Protein AF-A0A1C7N8U0-F1 (afdb_monomer)

Structure (mmCIF, N/CA/C/O backbone):
data_AF-A0A1C7N8U0-F1
#
_entry.id   AF-A0A1C7N8U0-F1
#
loop_
_atom_site.group_PDB
_atom_site.id
_atom_site.type_symbol
_atom_site.label_atom_id
_atom_site.label_alt_id
_atom_site.label_comp_id
_atom_site.label_asym_id
_atom_site.label_entity_id
_atom_site.label_seq_id
_atom_site.pdbx_PDB_ins_code
_atom_site.Cartn_x
_atom_site.Cartn_y
_atom_site.Cartn_z
_atom_site.occupancy
_atom_site.B_iso_or_equiv
_atom_site.auth_seq_id
_atom_site.auth_comp_id
_atom_site.auth_asym_id
_atom_site.auth_atom_id
_atom_site.pdbx_PDB_model_num
ATOM 1 N N . MET A 1 1 ? -5.324 63.112 -1.697 1.00 44.62 1 MET A N 1
ATOM 2 C CA . MET A 1 1 ? -6.675 63.082 -2.312 1.00 44.62 1 MET A CA 1
ATOM 3 C C . MET A 1 1 ? -6.429 62.810 -3.794 1.00 44.62 1 MET A C 1
ATOM 5 O O . MET A 1 1 ? -5.613 63.524 -4.341 1.00 44.62 1 MET A O 1
ATOM 9 N N . SER A 1 2 ? -6.900 61.771 -4.478 1.00 39.53 2 SER A N 1
ATOM 10 C CA . SER A 1 2 ? -8.133 60.982 -4.407 1.00 39.53 2 SER A CA 1
ATOM 11 C C . SER A 1 2 ? -7.897 59.589 -5.035 1.00 39.53 2 SER A C 1
ATOM 13 O O . SER A 1 2 ? -7.118 59.442 -5.973 1.00 39.53 2 SER A O 1
ATOM 15 N N . SER A 1 3 ? -8.559 58.559 -4.507 1.00 40.50 3 SER A N 1
ATOM 16 C CA . SER A 1 3 ? -8.588 57.194 -5.045 1.00 40.50 3 SER A CA 1
ATOM 17 C C . SER A 1 3 ? -9.809 57.014 -5.955 1.00 40.50 3 SER A C 1
ATOM 19 O O . SER A 1 3 ? -10.932 57.294 -5.541 1.00 40.50 3 SER A O 1
ATOM 21 N N . SER A 1 4 ? -9.621 56.527 -7.184 1.00 41.94 4 SER A N 1
ATOM 22 C CA . SER A 1 4 ? -10.722 56.153 -8.082 1.00 41.94 4 SER A CA 1
ATOM 23 C C . SER A 1 4 ? -10.897 54.632 -8.104 1.00 41.94 4 SER A C 1
ATOM 25 O O . SER A 1 4 ? -10.081 53.886 -8.643 1.00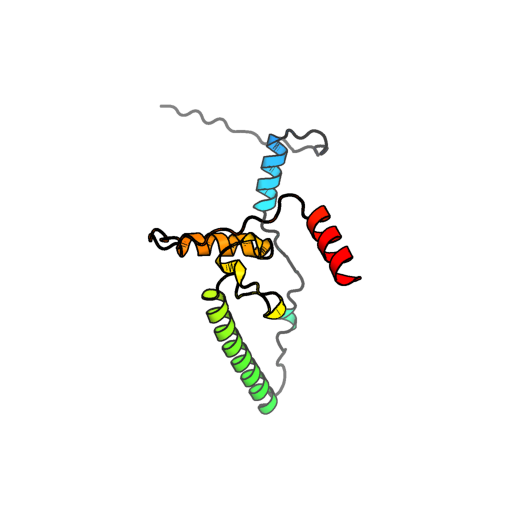 41.94 4 SER A O 1
ATOM 27 N N . THR A 1 5 ? -11.973 54.141 -7.488 1.00 45.06 5 THR A N 1
ATOM 28 C CA . THR A 1 5 ? -12.391 52.736 -7.571 1.00 45.06 5 THR A CA 1
ATOM 29 C C . THR A 1 5 ? -13.509 52.597 -8.604 1.00 45.06 5 THR A C 1
ATOM 31 O O . THR A 1 5 ? -14.592 53.161 -8.471 1.00 45.06 5 THR A O 1
ATOM 34 N N . SER A 1 6 ? -13.242 51.837 -9.667 1.00 49.12 6 SER A N 1
ATOM 35 C CA . SER A 1 6 ? -14.238 51.460 -10.674 1.00 49.12 6 SER A CA 1
ATOM 36 C C . SER A 1 6 ? -15.119 50.330 -10.126 1.00 49.12 6 SER A C 1
ATOM 38 O O . SER A 1 6 ? -14.644 49.213 -9.904 1.00 49.12 6 SER A O 1
ATOM 40 N N . LYS A 1 7 ? -16.403 50.623 -9.874 1.00 49.31 7 LYS A N 1
ATOM 41 C CA . LYS A 1 7 ? -17.434 49.615 -9.575 1.00 49.31 7 LYS A CA 1
ATOM 42 C C . LYS A 1 7 ? -17.768 48.856 -10.859 1.00 49.31 7 LYS A C 1
ATOM 44 O O . LYS A 1 7 ? -18.278 49.435 -11.814 1.00 49.31 7 LYS A O 1
ATOM 49 N N . LYS A 1 8 ? -17.505 47.550 -10.867 1.00 45.03 8 LYS A N 1
ATOM 50 C CA . LYS A 1 8 ? -17.941 46.637 -11.927 1.00 45.03 8 LYS A CA 1
ATOM 51 C C . LYS A 1 8 ? -19.403 46.271 -11.674 1.00 45.03 8 LYS A C 1
ATOM 53 O O . LYS A 1 8 ? -19.720 45.754 -10.609 1.00 45.03 8 LYS A O 1
ATOM 58 N N . THR A 1 9 ? -20.282 46.583 -12.617 1.00 51.16 9 THR A N 1
ATOM 59 C CA . THR A 1 9 ? -21.681 46.151 -12.600 1.00 51.16 9 THR A CA 1
ATOM 60 C C . THR A 1 9 ? -21.774 44.737 -13.170 1.00 51.16 9 THR A C 1
ATOM 62 O O . THR A 1 9 ? -21.243 44.458 -14.248 1.00 51.16 9 THR A O 1
ATOM 65 N N . ASP A 1 10 ? -22.416 43.829 -12.436 1.00 45.56 10 ASP A N 1
ATOM 66 C CA . ASP A 1 10 ? -22.650 42.459 -12.891 1.00 45.56 10 ASP A CA 1
ATOM 67 C C . ASP A 1 10 ? -23.827 42.443 -13.876 1.00 45.56 10 ASP A C 1
ATOM 69 O O . ASP A 1 10 ? -24.964 42.756 -13.522 1.00 45.56 10 ASP A O 1
ATOM 73 N N . LYS A 1 11 ? -23.545 42.107 -15.141 1.00 47.34 11 LYS A N 1
ATOM 74 C CA . LYS A 1 11 ? -24.575 41.781 -16.138 1.00 47.34 11 LYS A CA 1
ATOM 75 C C . LYS A 1 11 ? -25.103 40.356 -15.901 1.00 47.34 11 LYS A C 1
ATOM 77 O O . LYS A 1 11 ? -24.308 39.493 -15.518 1.00 47.34 11 LYS A O 1
ATOM 82 N N . PRO A 1 12 ? -26.389 40.079 -16.187 1.00 51.69 12 PRO A N 1
ATOM 83 C CA . PRO A 1 12 ? -26.938 38.727 -16.133 1.00 51.69 12 PRO A CA 1
ATOM 84 C C . PRO A 1 12 ? -26.201 37.794 -17.103 1.00 51.69 12 PRO A C 1
ATOM 86 O O . PRO A 1 12 ? -25.827 38.198 -18.205 1.00 51.69 12 PRO A O 1
ATOM 89 N N . ILE A 1 13 ? -25.965 36.557 -16.669 1.00 52.72 13 ILE A N 1
ATOM 90 C CA . ILE A 1 13 ? -25.231 35.536 -17.421 1.00 52.72 13 ILE A CA 1
ATOM 91 C C . ILE A 1 13 ? -26.221 34.796 -18.325 1.00 52.72 13 ILE A C 1
ATOM 93 O O . ILE A 1 13 ? -27.010 33.986 -17.847 1.00 52.72 13 ILE A O 1
ATOM 97 N N . GLU A 1 14 ? -26.155 35.075 -19.625 1.00 43.28 14 GLU A N 1
ATOM 98 C CA . GLU A 1 14 ? -26.752 34.245 -20.679 1.00 43.28 14 GLU A CA 1
ATOM 99 C C . GLU A 1 14 ? -26.066 32.861 -20.717 1.00 43.28 14 GLU A C 1
ATOM 101 O O . GLU A 1 14 ? -24.859 32.772 -20.447 1.00 43.28 14 GLU A O 1
ATOM 106 N N . PRO A 1 15 ? -26.778 31.769 -21.053 1.00 52.16 15 PRO A N 1
ATOM 107 C CA . PRO A 1 15 ? -26.191 30.435 -21.103 1.00 52.16 15 PRO A CA 1
ATOM 108 C C . PRO A 1 15 ? -25.219 30.336 -22.289 1.00 52.16 15 PRO A C 1
ATOM 110 O O . PRO A 1 15 ? -25.610 30.411 -23.450 1.00 52.16 15 PRO A O 1
ATOM 113 N N . VAL A 1 16 ? -23.923 30.200 -21.990 1.00 55.88 16 VAL A N 1
ATOM 114 C CA . VAL A 1 16 ? -22.845 30.181 -22.993 1.00 55.88 16 VAL A CA 1
ATOM 115 C C . VAL A 1 16 ? -22.586 28.755 -23.479 1.00 55.88 16 VAL A C 1
ATOM 117 O O . VAL A 1 16 ? -22.151 27.906 -22.703 1.00 55.88 16 VAL A O 1
ATOM 120 N N . ASP A 1 17 ? -22.793 28.539 -24.777 1.00 56.3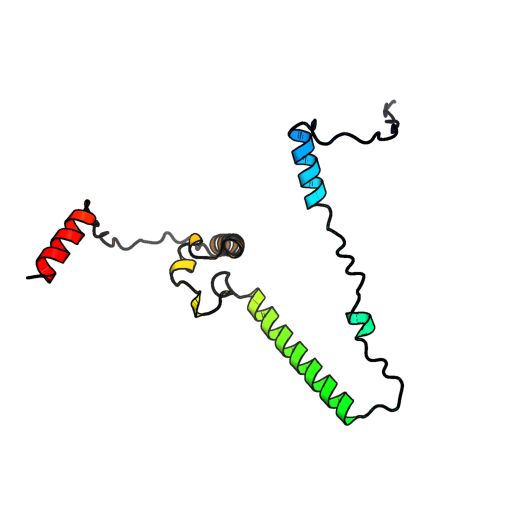1 17 ASP A N 1
ATOM 121 C CA . ASP A 1 17 ? -22.509 27.305 -25.518 1.00 56.31 17 ASP A CA 1
ATOM 122 C C . ASP A 1 17 ? -21.023 26.883 -25.383 1.00 56.31 17 ASP A C 1
ATOM 124 O O . ASP A 1 17 ? -20.095 27.668 -25.621 1.00 56.31 17 ASP A O 1
ATOM 128 N N . ASP A 1 18 ? -20.774 25.640 -24.954 1.00 58.28 18 ASP A N 1
ATOM 129 C CA . ASP A 1 18 ? -19.476 25.156 -24.446 1.00 58.28 18 ASP A CA 1
ATOM 130 C C . ASP A 1 18 ? -18.357 25.069 -25.503 1.00 58.28 18 ASP A C 1
ATOM 132 O O . ASP A 1 18 ? -17.169 24.924 -25.172 1.00 58.28 18 ASP A O 1
ATOM 136 N N . ASN A 1 19 ? -18.706 25.199 -26.782 1.00 59.41 19 ASN A N 1
ATOM 137 C CA . ASN A 1 19 ? -17.802 24.934 -27.897 1.00 59.41 19 ASN A CA 1
ATOM 138 C C . ASN A 1 19 ? -16.789 26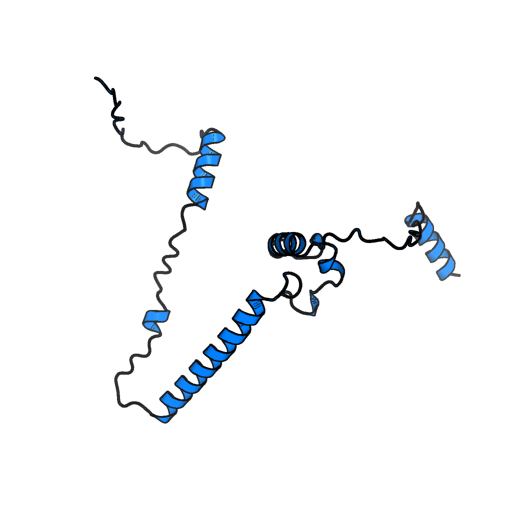.063 -28.187 1.00 59.41 19 ASN A C 1
ATOM 140 O O . ASN A 1 19 ? -15.752 25.796 -28.793 1.00 59.41 19 ASN A O 1
ATOM 144 N N . ASN A 1 20 ? -16.990 27.286 -27.672 1.00 58.47 20 ASN A N 1
ATOM 145 C CA . ASN A 1 20 ? -16.154 28.464 -27.984 1.00 58.47 20 ASN A CA 1
ATOM 146 C C . ASN A 1 20 ? -15.304 29.004 -26.810 1.00 58.47 20 ASN A C 1
ATOM 148 O O . ASN A 1 20 ? -15.028 30.201 -26.711 1.00 58.47 20 ASN A O 1
ATOM 152 N N . LYS A 1 21 ? -14.838 28.145 -25.891 1.00 65.56 21 LYS A N 1
ATOM 153 C CA . LYS A 1 21 ? -13.967 28.577 -24.774 1.00 65.56 21 LYS A CA 1
ATOM 154 C C . LYS A 1 21 ? -12.481 28.614 -25.162 1.00 65.56 21 LYS A C 1
ATOM 156 O O . LYS A 1 21 ? -11.906 27.593 -25.549 1.00 65.56 21 LYS A O 1
ATOM 161 N N . SER A 1 22 ? -11.823 29.761 -24.949 1.00 74.44 22 SER A N 1
ATOM 162 C CA . SER A 1 22 ? -10.362 29.909 -25.089 1.00 74.44 22 SER A CA 1
ATOM 163 C C . SER A 1 22 ? -9.609 28.947 -24.159 1.00 74.44 22 SER A C 1
ATOM 165 O O . SER A 1 22 ? -10.053 28.649 -23.045 1.00 74.44 22 SER A O 1
ATOM 167 N N . GLY A 1 23 ? -8.419 28.490 -24.568 1.00 76.56 23 GLY A N 1
ATOM 168 C CA . GLY A 1 23 ? -7.591 27.563 -23.781 1.00 76.56 23 GLY A CA 1
ATOM 169 C C . GLY A 1 23 ? -7.283 28.061 -22.360 1.00 76.56 23 GLY A C 1
ATOM 170 O O . GLY A 1 23 ? -7.167 27.261 -21.426 1.00 76.56 23 GLY A O 1
ATOM 171 N N . LYS A 1 24 ? -7.233 29.385 -22.162 1.00 74.56 24 LYS A N 1
ATOM 172 C CA . LYS A 1 24 ? -7.064 30.007 -20.840 1.00 74.56 24 LYS A CA 1
ATOM 173 C C . LYS A 1 24 ? -8.310 29.846 -19.957 1.00 74.56 24 LYS A C 1
ATOM 175 O O . LYS A 1 24 ? -8.160 29.546 -18.773 1.00 74.56 24 LYS A O 1
ATOM 180 N N . GLN A 1 25 ? -9.515 29.967 -20.520 1.00 77.50 25 GLN A N 1
ATOM 181 C CA . GLN A 1 25 ? -10.777 29.708 -19.813 1.00 77.50 25 GLN A CA 1
ATOM 182 C C . GLN A 1 25 ? -10.910 28.230 -19.444 1.00 77.50 25 GLN A C 1
ATOM 184 O O . GLN A 1 25 ? -11.109 27.930 -18.272 1.00 77.50 25 GLN A O 1
ATOM 189 N N . LYS A 1 26 ? -10.609 27.304 -20.365 1.00 81.12 26 LYS A N 1
ATOM 190 C CA . LYS A 1 26 ? -10.620 25.854 -20.074 1.00 81.12 26 LYS A CA 1
ATOM 191 C C . LYS A 1 26 ? -9.666 25.460 -18.937 1.00 81.12 26 LYS A C 1
ATOM 193 O O . LYS A 1 26 ? -9.964 24.567 -18.146 1.00 81.12 26 LYS A O 1
ATOM 198 N N . ARG A 1 27 ? -8.494 26.106 -18.831 1.00 80.88 27 ARG A N 1
ATOM 199 C CA . ARG A 1 27 ? -7.581 25.902 -17.686 1.00 80.88 27 ARG A CA 1
ATOM 200 C C . ARG A 1 27 ? -8.167 26.458 -16.392 1.00 80.88 27 ARG A C 1
ATOM 202 O O . ARG A 1 27 ? -8.056 25.795 -15.366 1.00 80.88 27 ARG A O 1
ATOM 209 N N . ARG A 1 28 ? -8.780 27.644 -16.431 1.00 83.12 28 ARG A N 1
ATOM 210 C CA . ARG A 1 28 ? -9.381 28.273 -15.248 1.00 83.12 28 ARG A CA 1
ATOM 211 C C . ARG A 1 28 ? -1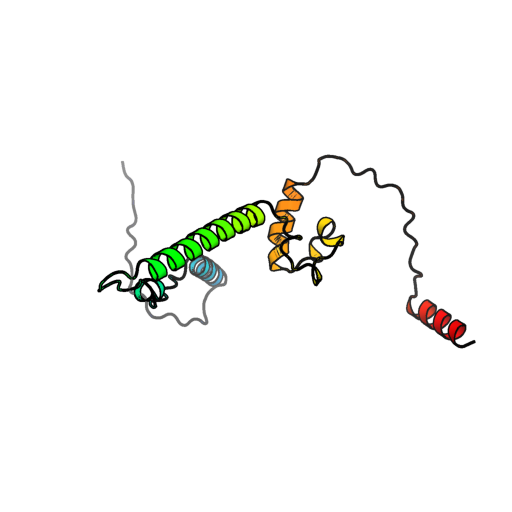0.555 27.456 -14.710 1.00 83.12 28 ARG A C 1
ATOM 213 O O . ARG A 1 28 ? -10.602 27.223 -13.507 1.00 83.12 28 ARG A O 1
ATOM 220 N N . ASP A 1 29 ? -11.413 26.959 -15.594 1.00 81.25 29 ASP A N 1
ATOM 221 C CA . ASP A 1 29 ? -12.568 26.133 -15.236 1.00 81.25 29 ASP A CA 1
ATOM 222 C C . ASP A 1 29 ? -12.124 24.793 -14.636 1.00 81.25 29 ASP A C 1
ATOM 224 O O . ASP A 1 29 ? -12.635 24.404 -13.592 1.00 81.25 29 ASP A O 1
ATOM 228 N N . ARG A 1 30 ? -11.077 24.153 -15.187 1.00 80.94 30 ARG A N 1
ATOM 229 C CA . ARG A 1 30 ? -10.468 22.950 -14.581 1.00 80.94 30 ARG A CA 1
ATOM 230 C C . ARG A 1 30 ? -9.878 23.194 -13.193 1.00 80.94 30 ARG A C 1
ATOM 232 O O . ARG A 1 30 ? -10.028 22.362 -12.305 1.00 80.94 30 ARG A O 1
ATOM 239 N N . TYR A 1 31 ? -9.186 24.316 -12.989 1.00 81.38 31 TYR A N 1
ATOM 240 C CA . TYR A 1 31 ? -8.673 24.660 -11.658 1.00 81.38 31 TYR A CA 1
ATOM 241 C C . TYR A 1 31 ? -9.802 24.968 -10.673 1.00 81.38 31 TYR A C 1
ATOM 243 O O . TYR A 1 31 ? -9.650 24.695 -9.485 1.00 81.38 31 TYR A O 1
ATOM 251 N N . LYS A 1 32 ? -10.920 25.521 -11.153 1.00 80.12 32 LYS A N 1
ATOM 252 C CA . LYS A 1 32 ? -12.109 25.786 -10.342 1.00 80.12 32 LYS A CA 1
ATOM 253 C C . LYS A 1 32 ? -12.821 24.482 -9.971 1.00 80.12 32 LYS A C 1
ATOM 255 O O . LYS A 1 32 ? -13.052 24.270 -8.790 1.00 80.12 32 LYS A O 1
ATOM 260 N N . SER A 1 33 ? -13.025 23.570 -10.923 1.00 76.06 33 SER A N 1
ATOM 261 C CA . SER A 1 33 ? -13.634 22.256 -10.679 1.00 76.06 33 SER A CA 1
ATOM 262 C C . SER A 1 33 ? -12.767 21.345 -9.800 1.00 76.06 33 SER A C 1
ATOM 264 O O . SER A 1 33 ? -13.297 20.552 -9.038 1.00 76.06 33 SER A O 1
ATOM 266 N N . MET A 1 34 ? -11.431 21.454 -9.857 1.00 72.94 34 MET A N 1
ATOM 267 C CA . MET A 1 34 ? -10.541 20.765 -8.903 1.00 72.94 34 MET A CA 1
ATOM 268 C C . MET A 1 34 ? -10.592 21.363 -7.490 1.00 72.94 34 MET A C 1
ATOM 270 O O . MET A 1 34 ? -10.258 20.668 -6.534 1.00 72.94 34 MET A O 1
ATOM 274 N N . ARG A 1 35 ? -10.923 22.655 -7.357 1.00 72.19 35 ARG A N 1
ATOM 275 C CA . ARG A 1 35 ? -11.043 23.344 -6.060 1.00 72.19 35 ARG A CA 1
ATOM 276 C C . ARG A 1 35 ? -12.436 23.229 -5.458 1.00 72.19 35 ARG A C 1
ATOM 278 O O . ARG A 1 35 ? -12.562 23.362 -4.245 1.00 72.19 35 ARG A O 1
ATOM 285 N N . GLU A 1 36 ? -13.454 22.991 -6.276 1.00 66.56 36 GLU A N 1
ATOM 286 C CA . GLU A 1 36 ? -14.752 22.532 -5.805 1.00 66.56 36 GLU A CA 1
ATOM 287 C C . GLU A 1 36 ? -14.561 21.152 -5.180 1.00 66.56 36 GLU A C 1
ATOM 289 O O . GLU A 1 36 ? -14.509 20.120 -5.847 1.00 66.56 36 GLU A O 1
ATOM 294 N N . ILE A 1 37 ? -14.417 21.145 -3.856 1.00 54.09 37 ILE A N 1
ATOM 295 C CA . ILE A 1 37 ? -14.622 19.945 -3.063 1.00 54.09 37 ILE A CA 1
ATOM 296 C C . ILE A 1 37 ? -16.082 19.597 -3.300 1.00 54.09 37 ILE A C 1
ATOM 298 O O . ILE A 1 37 ? -16.963 20.251 -2.746 1.00 54.09 37 ILE A O 1
ATOM 302 N N . GLY A 1 38 ? -16.329 18.611 -4.164 1.00 56.19 38 GLY A N 1
ATOM 303 C CA . GLY A 1 38 ? -17.639 18.002 -4.278 1.00 56.19 38 GLY A CA 1
ATOM 304 C C . GLY A 1 38 ? -18.081 17.672 -2.863 1.00 56.19 38 GLY A C 1
ATOM 305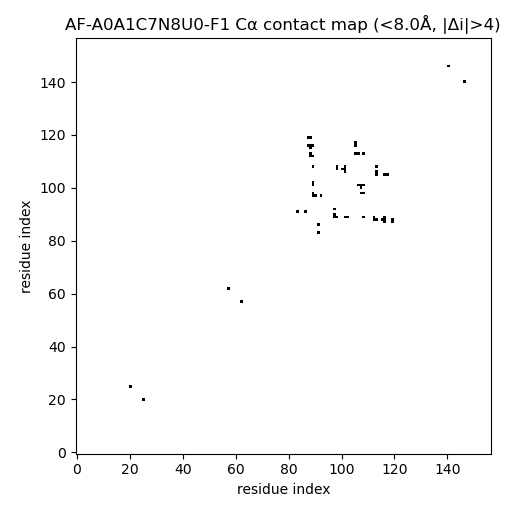 O O . GLY A 1 38 ? -17.479 16.819 -2.198 1.00 56.19 38 GLY A O 1
ATOM 306 N N . THR A 1 39 ? -19.077 18.408 -2.376 1.00 53.72 39 THR A N 1
ATOM 307 C CA . THR A 1 39 ? -19.821 18.006 -1.202 1.00 53.72 39 THR A CA 1
ATOM 308 C C . THR A 1 39 ? -20.424 16.682 -1.623 1.00 53.72 39 THR A C 1
ATOM 310 O O . THR A 1 39 ? -21.390 16.595 -2.376 1.00 53.72 39 THR A O 1
ATOM 313 N N . HIS A 1 40 ? -19.757 15.604 -1.228 1.00 52.75 40 HIS A N 1
ATOM 314 C CA . HIS A 1 40 ? -20.302 14.270 -1.257 1.00 52.75 40 HIS A CA 1
ATOM 315 C C . HIS A 1 40 ? -21.373 14.277 -0.176 1.00 52.75 40 HIS A C 1
ATOM 317 O O . HIS A 1 40 ? -21.235 13.670 0.881 1.00 52.75 40 HIS A O 1
ATOM 323 N N . ASN A 1 41 ? -22.460 14.993 -0.453 1.00 54.56 41 ASN A N 1
ATOM 324 C CA . ASN A 1 41 ? -23.740 14.789 0.168 1.00 54.56 41 ASN A CA 1
ATOM 325 C C . ASN A 1 41 ? -24.184 13.397 -0.295 1.00 54.56 41 ASN A C 1
ATOM 327 O O . ASN A 1 41 ? -25.094 13.241 -1.104 1.00 54.56 41 ASN A O 1
ATOM 331 N N . LYS A 1 42 ? -23.524 12.355 0.226 1.00 49.56 42 LYS A N 1
ATOM 332 C CA . LYS A 1 42 ? -24.222 11.132 0.580 1.00 49.56 42 LYS A CA 1
ATOM 333 C C . LYS A 1 42 ? -25.249 11.579 1.611 1.00 49.56 42 LYS A C 1
ATOM 335 O O . LYS A 1 42 ? -25.002 11.563 2.808 1.00 49.56 42 LYS A O 1
ATOM 340 N N . THR A 1 43 ? -26.394 12.029 1.117 1.00 49.91 43 THR A N 1
ATOM 341 C CA . THR A 1 43 ? -27.597 12.297 1.905 1.00 49.91 43 THR A CA 1
ATOM 342 C C . THR A 1 43 ? -28.106 11.028 2.590 1.00 49.91 43 THR A C 1
ATOM 344 O O . THR A 1 43 ? -28.947 11.103 3.476 1.00 49.91 43 THR A O 1
ATOM 347 N N . SER A 1 44 ? -27.544 9.857 2.280 1.00 53.69 44 SER A N 1
ATOM 348 C CA . SER A 1 44 ? -27.616 8.688 3.146 1.00 53.69 44 SER A CA 1
ATOM 349 C C . SER A 1 44 ? -26.581 8.805 4.270 1.00 53.69 44 SER A C 1
ATOM 351 O O . SER A 1 44 ? -25.495 8.218 4.206 1.00 53.69 44 SER A O 1
ATOM 353 N N . ASN A 1 45 ? -26.917 9.544 5.322 1.00 53.66 45 ASN A N 1
ATOM 354 C CA . ASN A 1 45 ? -26.237 9.433 6.607 1.00 53.66 45 ASN A CA 1
ATOM 355 C C . ASN A 1 45 ? -26.607 8.058 7.215 1.00 53.66 45 ASN A C 1
ATOM 357 O O . ASN A 1 45 ? -27.380 7.990 8.166 1.00 53.66 45 ASN A O 1
ATOM 361 N N . SER A 1 46 ? -26.153 6.942 6.612 1.00 56.69 46 SER A N 1
ATOM 362 C CA . SER A 1 46 ? -26.519 5.589 7.081 1.00 56.69 46 SER A CA 1
ATOM 363 C C . SER A 1 46 ? -26.036 5.371 8.512 1.00 56.69 46 SER A C 1
ATOM 365 O O . SER A 1 46 ? -26.749 4.776 9.299 1.00 56.69 46 SER A O 1
ATOM 367 N N . LEU A 1 47 ? -24.913 5.993 8.890 1.00 54.53 47 LEU A N 1
ATOM 368 C CA . LEU A 1 47 ? -24.390 5.980 10.256 1.00 54.53 47 LEU A CA 1
ATOM 369 C C . LEU A 1 47 ? -25.356 6.576 11.290 1.00 54.53 47 LEU A C 1
ATOM 371 O O . LEU A 1 47 ? -25.318 6.157 12.437 1.00 54.53 47 LEU A O 1
ATOM 375 N N . ALA A 1 48 ? -26.210 7.535 10.906 1.00 56.53 48 ALA A N 1
ATOM 376 C CA . ALA A 1 48 ? -27.214 8.115 11.801 1.00 56.53 48 ALA A CA 1
ATOM 377 C C . ALA A 1 48 ? -28.470 7.232 11.936 1.00 56.53 48 ALA A C 1
ATOM 379 O O . ALA A 1 48 ? -29.153 7.302 12.953 1.00 56.53 48 ALA A O 1
ATOM 380 N N . GLN A 1 49 ? -28.760 6.397 10.929 1.00 57.81 49 GLN A N 1
ATOM 381 C CA . GLN A 1 49 ? -29.827 5.385 10.967 1.00 57.81 49 GLN A CA 1
ATOM 382 C C . GLN A 1 49 ? -29.356 4.065 11.606 1.00 57.81 49 GLN A C 1
ATOM 384 O O . GLN A 1 49 ? -30.174 3.315 12.127 1.00 57.81 49 GLN A O 1
ATOM 389 N N . ASP A 1 50 ? -28.042 3.819 11.614 1.00 57.53 50 ASP A N 1
ATOM 390 C CA . ASP A 1 50 ? -27.383 2.691 12.283 1.00 57.53 50 ASP A CA 1
ATOM 391 C C . ASP A 1 50 ? -27.119 2.956 13.776 1.00 57.53 50 ASP A C 1
ATOM 393 O O . ASP A 1 50 ? -26.611 2.076 14.472 1.00 57.53 50 ASP A O 1
ATOM 397 N N . ILE A 1 51 ? -27.455 4.147 14.295 1.00 59.41 51 ILE A N 1
ATOM 398 C CA . ILE A 1 51 ? -27.452 4.384 15.742 1.00 59.41 51 ILE A CA 1
ATOM 399 C C . ILE A 1 51 ? -28.531 3.468 16.320 1.00 59.41 51 ILE A C 1
ATOM 401 O O . ILE A 1 51 ? -29.711 3.671 16.015 1.00 59.41 51 ILE A O 1
ATOM 405 N N . PRO A 1 52 ? -28.178 2.466 17.147 1.00 62.97 52 PRO A N 1
ATOM 406 C CA . PRO A 1 52 ? -29.177 1.590 17.724 1.00 62.97 52 PRO A CA 1
ATOM 407 C C . PRO A 1 52 ? -30.148 2.463 18.516 1.00 62.97 52 PRO A C 1
ATOM 409 O O . PRO A 1 52 ? -29.748 3.123 19.477 1.00 62.97 52 PRO A O 1
ATOM 412 N N . LYS A 1 53 ? -31.424 2.500 18.115 1.00 60.78 53 LYS A N 1
ATOM 413 C CA . LYS A 1 53 ? -32.493 3.013 18.975 1.00 60.78 53 LYS A CA 1
ATOM 414 C C . LYS A 1 53 ? -32.581 2.061 20.161 1.00 60.78 53 LYS A C 1
ATOM 416 O O . LYS A 1 53 ? -33.299 1.068 20.119 1.00 60.78 53 LYS A O 1
ATOM 421 N N . VAL A 1 54 ? -31.796 2.331 21.201 1.00 64.81 54 VAL A N 1
ATOM 422 C CA . VAL A 1 54 ? -31.862 1.615 22.476 1.00 64.81 54 VAL A CA 1
ATOM 423 C C . VAL A 1 54 ? -33.099 2.131 23.210 1.00 64.81 54 VAL A C 1
ATOM 425 O O . VAL A 1 54 ? -33.012 2.934 24.130 1.00 64.81 54 VAL A O 1
ATOM 428 N N . THR A 1 55 ? -34.278 1.749 22.726 1.00 70.62 55 THR A N 1
ATOM 429 C CA . THR A 1 55 ? -35.550 2.002 23.403 1.00 70.62 55 THR A CA 1
ATOM 430 C C . THR A 1 55 ? -36.047 0.667 23.946 1.00 70.62 55 THR A C 1
ATOM 432 O O . THR A 1 55 ? -36.517 -0.170 23.180 1.00 70.62 55 THR A O 1
ATOM 435 N N . GLY A 1 56 ? -35.878 0.443 25.249 1.00 73.38 56 GLY A N 1
ATOM 436 C CA . GLY A 1 56 ? -36.236 -0.803 25.935 1.00 73.38 56 GLY A CA 1
ATOM 437 C C . GLY A 1 56 ? -35.232 -1.174 27.036 1.00 73.38 56 GLY A C 1
ATOM 438 O O . GLY A 1 56 ? -34.176 -0.544 27.126 1.00 73.38 56 GLY A O 1
ATOM 439 N N . PRO A 1 57 ? -35.547 -2.167 27.891 1.00 79.50 57 PRO A N 1
ATOM 440 C CA . PRO A 1 57 ? -34.614 -2.661 28.900 1.00 79.50 57 PRO A CA 1
ATOM 441 C C . PRO A 1 57 ? -33.322 -3.159 28.237 1.00 79.50 57 PRO A C 1
ATOM 443 O O . PRO A 1 57 ? -33.353 -3.880 27.240 1.00 79.50 57 PRO A O 1
ATOM 446 N N . ILE A 1 58 ? -32.181 -2.721 28.771 1.00 78.19 58 ILE A N 1
ATOM 447 C CA . ILE A 1 58 ? -30.857 -3.050 28.240 1.00 78.19 58 ILE A CA 1
ATOM 448 C C . ILE A 1 58 ? -30.528 -4.487 28.640 1.00 78.19 58 ILE A C 1
ATOM 450 O O . ILE A 1 58 ? -30.380 -4.786 29.822 1.00 78.19 58 ILE A O 1
ATOM 454 N N . ASP A 1 59 ? -30.375 -5.358 27.648 1.00 87.56 59 ASP A N 1
ATOM 455 C CA . ASP A 1 59 ? -29.754 -6.665 27.836 1.00 87.56 59 ASP A CA 1
ATOM 456 C C . ASP A 1 59 ? -28.251 -6.463 28.102 1.00 87.56 59 ASP A C 1
ATOM 458 O O . ASP A 1 59 ? -27.487 -6.081 27.204 1.00 87.56 59 ASP A O 1
ATOM 462 N N . ALA A 1 60 ? -27.854 -6.636 29.365 1.00 89.00 60 ALA A N 1
ATOM 463 C CA . ALA A 1 60 ? -26.514 -6.328 29.854 1.00 89.00 60 ALA A CA 1
ATOM 464 C C . ALA A 1 60 ? -25.430 -7.139 29.130 1.00 89.00 60 ALA A C 1
ATOM 466 O O . ALA A 1 60 ? -24.386 -6.581 28.780 1.00 89.00 60 ALA A O 1
ATOM 467 N N . ASP A 1 61 ? -25.699 -8.411 28.832 1.00 91.06 61 ASP A N 1
ATOM 468 C CA . ASP A 1 61 ? -24.738 -9.302 28.179 1.00 91.06 61 ASP A CA 1
ATOM 469 C C . ASP A 1 61 ? -24.510 -8.876 26.730 1.00 91.06 61 ASP A C 1
ATOM 471 O O . ASP A 1 61 ? -23.371 -8.708 26.278 1.00 91.06 61 ASP A O 1
ATOM 475 N N . ARG A 1 62 ? -25.596 -8.596 26.002 1.00 87.94 62 ARG A N 1
ATOM 476 C CA . ARG A 1 62 ? -25.516 -8.097 24.626 1.00 87.94 62 ARG A CA 1
ATOM 477 C C . ARG A 1 62 ? -24.812 -6.742 24.552 1.00 87.94 62 ARG A C 1
ATOM 479 O O . ARG A 1 62 ? -24.024 -6.515 23.629 1.00 87.94 62 ARG A O 1
ATOM 486 N N . PHE A 1 63 ? -25.066 -5.850 25.510 1.00 87.94 63 PHE A N 1
ATOM 487 C CA . PHE A 1 63 ? -24.386 -4.558 25.591 1.00 87.94 63 PHE A CA 1
ATOM 488 C C . PHE A 1 63 ? -22.888 -4.720 25.881 1.00 87.94 63 PHE A C 1
ATOM 490 O O . PHE A 1 63 ? -22.065 -4.115 25.188 1.00 87.94 63 PHE A O 1
ATOM 497 N N . ALA A 1 64 ? -22.518 -5.564 26.846 1.00 92.81 64 ALA A N 1
ATOM 498 C CA . ALA A 1 64 ? -21.123 -5.836 27.179 1.00 92.81 64 ALA A CA 1
ATOM 499 C C . ALA A 1 64 ? -20.360 -6.420 25.979 1.00 92.81 64 ALA A C 1
ATOM 501 O O . ALA A 1 64 ? -19.289 -5.920 25.631 1.00 92.81 64 ALA A O 1
ATOM 502 N N . LEU A 1 65 ? -20.938 -7.405 25.282 1.00 92.38 65 LEU A N 1
ATOM 503 C CA . LEU A 1 65 ? -20.351 -7.991 24.071 1.00 92.38 65 LEU A CA 1
ATOM 504 C C . LEU A 1 65 ? -20.162 -6.954 22.954 1.00 92.38 65 LEU A C 1
ATOM 506 O O . LEU A 1 65 ? -19.104 -6.920 22.317 1.00 92.38 65 LEU A O 1
ATOM 510 N N . ALA A 1 66 ? -21.149 -6.076 22.740 1.00 90.62 66 ALA A N 1
ATOM 511 C CA . ALA A 1 66 ? -21.041 -4.990 21.769 1.00 90.62 66 ALA A CA 1
ATOM 512 C C . ALA A 1 66 ? -19.890 -4.030 22.119 1.00 90.62 66 ALA A C 1
ATOM 514 O O . ALA A 1 66 ? -19.070 -3.716 21.255 1.00 90.62 66 ALA A O 1
ATOM 515 N N . ARG A 1 67 ? -19.759 -3.634 23.393 1.00 93.50 67 ARG A N 1
ATOM 516 C CA . ARG A 1 67 ? -18.663 -2.761 23.849 1.00 93.50 67 ARG A CA 1
ATOM 517 C C . ARG A 1 67 ? -17.296 -3.426 23.767 1.00 93.50 67 ARG A C 1
ATOM 519 O O . ARG A 1 67 ? -16.343 -2.779 23.341 1.00 93.50 67 ARG A O 1
ATOM 526 N N . ILE A 1 68 ? -17.185 -4.711 24.100 1.00 96.50 68 ILE A N 1
ATOM 527 C CA . ILE A 1 68 ? -15.935 -5.467 23.934 1.00 96.50 68 ILE A CA 1
ATOM 528 C C . ILE A 1 68 ? -15.509 -5.461 22.461 1.00 96.50 68 ILE A C 1
ATOM 530 O O . ILE A 1 68 ? -14.345 -5.186 22.157 1.00 96.50 68 ILE A O 1
ATOM 534 N N . LYS A 1 69 ? -16.445 -5.702 21.532 1.00 96.38 69 LYS A N 1
ATOM 535 C CA . LYS A 1 69 ? -16.174 -5.631 20.089 1.00 96.38 69 LYS A CA 1
ATOM 536 C C . LYS A 1 69 ? -15.694 -4.239 19.676 1.00 96.38 69 LYS A C 1
ATOM 538 O O . LYS A 1 69 ? -14.670 -4.131 19.006 1.00 96.38 69 LYS A O 1
ATOM 543 N N . GLU A 1 70 ? -16.394 -3.188 20.092 1.00 95.44 70 GLU A N 1
ATOM 544 C CA . GLU A 1 70 ? -16.019 -1.804 19.777 1.00 95.44 70 GLU A CA 1
ATOM 545 C C . GLU A 1 70 ? -14.619 -1.453 20.289 1.00 95.44 70 GLU A C 1
ATOM 547 O O . GLU A 1 70 ? -13.812 -0.895 19.546 1.00 95.44 70 GLU A O 1
ATOM 552 N N . ILE A 1 71 ? -14.301 -1.816 21.534 1.00 97.19 71 ILE A N 1
ATOM 553 C CA . ILE A 1 71 ? -12.979 -1.582 22.125 1.00 97.19 71 ILE A CA 1
ATOM 554 C C . ILE A 1 71 ? -11.897 -2.305 21.313 1.00 97.19 71 ILE A C 1
ATOM 556 O O . ILE A 1 71 ? -10.880 -1.697 20.970 1.00 97.19 71 ILE A O 1
ATOM 560 N N . ASN A 1 72 ? -12.121 -3.567 20.944 1.00 97.56 72 ASN A N 1
ATOM 561 C CA . ASN A 1 72 ? -11.176 -4.347 20.142 1.00 97.56 72 ASN A CA 1
ATOM 562 C C . ASN A 1 72 ? -10.983 -3.770 18.729 1.00 97.56 72 ASN A C 1
ATOM 564 O O . ASN A 1 72 ? -9.852 -3.712 18.224 1.00 97.56 72 ASN A O 1
ATOM 568 N N . ASP A 1 73 ? -12.066 -3.308 18.102 1.00 96.62 73 ASP A N 1
ATOM 569 C CA . ASP A 1 73 ? -12.038 -2.656 16.793 1.00 96.62 73 ASP A CA 1
ATOM 570 C C . ASP A 1 73 ? -11.252 -1.339 16.862 1.00 96.62 73 ASP A C 1
ATOM 572 O O . ASP A 1 73 ? -10.364 -1.109 16.034 1.00 96.62 73 ASP A O 1
ATOM 576 N N . MET A 1 74 ? -11.495 -0.515 17.890 1.00 96.88 74 MET A N 1
ATOM 577 C CA . MET A 1 74 ? -10.757 0.731 18.129 1.00 96.88 74 MET A CA 1
ATOM 578 C C . MET A 1 74 ? -9.267 0.473 18.356 1.00 96.88 74 MET A C 1
ATOM 580 O O . MET A 1 74 ? -8.424 1.090 17.703 1.00 96.88 74 MET A O 1
ATOM 584 N N . GLN A 1 75 ? -8.915 -0.478 19.222 1.00 97.81 75 GLN A N 1
ATOM 585 C CA . GLN A 1 75 ? -7.518 -0.841 19.470 1.00 97.81 75 GLN A CA 1
ATOM 586 C C . GLN A 1 75 ? -6.819 -1.331 18.194 1.00 97.81 75 GLN A C 1
ATOM 588 O O . GLN A 1 75 ? -5.672 -0.964 17.917 1.00 97.81 75 GLN A O 1
ATOM 593 N N . SER A 1 76 ? -7.509 -2.137 17.388 1.00 96.50 76 SER A N 1
ATOM 594 C CA . SER A 1 76 ? -6.990 -2.631 16.110 1.00 96.50 76 SER A CA 1
ATOM 595 C C . SER A 1 76 ? -6.824 -1.509 15.085 1.00 96.50 76 SER A C 1
ATOM 597 O O . SER A 1 76 ? -5.831 -1.486 14.352 1.00 96.50 76 SER A O 1
ATOM 599 N N . ALA A 1 77 ? -7.763 -0.564 15.036 1.00 96.06 77 ALA A N 1
ATOM 600 C CA . ALA A 1 77 ? -7.696 0.605 14.168 1.00 96.06 77 ALA A CA 1
ATOM 601 C C . ALA A 1 77 ? -6.520 1.519 14.540 1.00 96.06 77 ALA A C 1
ATOM 603 O O . ALA A 1 77 ? -5.777 1.927 13.647 1.00 96.06 77 ALA A O 1
ATOM 604 N N . ILE A 1 78 ? -6.291 1.757 15.837 1.00 96.00 78 ILE A N 1
ATOM 605 C CA . ILE A 1 78 ? -5.139 2.521 16.340 1.00 96.00 78 ILE A CA 1
ATOM 606 C C . ILE A 1 78 ? -3.827 1.858 15.901 1.00 96.00 78 ILE A C 1
ATOM 608 O O . ILE A 1 78 ? -2.965 2.508 15.317 1.00 96.00 78 ILE A O 1
ATOM 612 N N . LYS A 1 79 ? -3.683 0.540 16.088 1.00 94.38 79 LYS A N 1
ATOM 613 C CA . LYS A 1 79 ? -2.469 -0.183 15.661 1.00 94.38 79 LYS A CA 1
ATOM 614 C C . LYS A 1 79 ? -2.232 -0.071 14.149 1.00 94.38 79 LYS A C 1
ATOM 616 O O . LYS A 1 79 ? -1.106 0.174 13.712 1.00 94.38 79 LYS A O 1
ATOM 621 N N . LYS A 1 80 ? -3.287 -0.226 13.341 1.00 91.12 80 LYS A N 1
ATOM 622 C CA . LYS A 1 80 ? -3.213 -0.113 11.873 1.00 91.12 80 LYS A CA 1
ATOM 623 C C . LYS A 1 80 ? -2.854 1.303 11.421 1.00 91.12 80 LYS A C 1
ATOM 625 O O . LYS A 1 80 ? -2.061 1.444 10.492 1.00 91.12 80 LYS A O 1
ATOM 630 N N . SER A 1 81 ? -3.402 2.336 12.061 1.00 92.19 81 SER A N 1
ATOM 631 C CA . SER A 1 81 ? -3.102 3.728 11.714 1.00 92.19 81 SER A CA 1
ATOM 632 C C . SER A 1 81 ? -1.657 4.091 12.064 1.00 92.19 81 SER A C 1
ATOM 634 O O . SER A 1 81 ? -0.958 4.650 11.216 1.00 92.19 81 SER A O 1
ATOM 636 N N . SER A 1 82 ? -1.163 3.682 13.239 1.00 91.75 82 SER A N 1
ATOM 637 C CA . SER A 1 82 ? 0.246 3.855 13.624 1.00 91.75 82 SER A CA 1
ATOM 638 C C . SER A 1 82 ? 1.201 3.165 12.643 1.00 91.75 82 SER A C 1
ATOM 640 O O . SER A 1 82 ? 2.213 3.748 12.244 1.00 91.75 82 SER A O 1
ATOM 642 N N . TYR A 1 83 ? 0.865 1.950 12.194 1.00 89.06 83 TYR A N 1
ATOM 643 C CA . TYR A 1 83 ? 1.641 1.252 11.167 1.00 89.06 83 TYR A CA 1
ATOM 644 C C . TYR A 1 83 ? 1.623 2.007 9.829 1.00 89.06 83 TYR A C 1
ATOM 646 O O . TYR A 1 83 ? 2.679 2.311 9.283 1.00 89.06 83 TYR A O 1
ATOM 654 N N . ALA A 1 84 ? 0.449 2.403 9.332 1.00 87.88 84 ALA A N 1
ATOM 655 C CA . ALA A 1 84 ? 0.317 3.106 8.053 1.00 87.88 84 ALA A CA 1
ATOM 656 C C . ALA A 1 84 ? 1.061 4.459 8.005 1.00 87.88 84 ALA A C 1
ATOM 658 O O . ALA A 1 84 ? 1.509 4.879 6.933 1.00 87.88 84 ALA A O 1
ATOM 659 N N . MET A 1 85 ? 1.201 5.136 9.153 1.00 86.25 85 MET A N 1
ATOM 660 C CA . MET A 1 85 ? 1.952 6.393 9.286 1.00 86.25 85 MET A CA 1
ATOM 661 C C . MET A 1 85 ? 3.465 6.206 9.118 1.00 86.25 85 MET A C 1
ATOM 663 O O . MET A 1 85 ? 4.138 7.090 8.589 1.00 86.25 85 MET A O 1
ATOM 667 N N . THR A 1 86 ? 3.997 5.072 9.572 1.00 87.38 86 THR A N 1
ATOM 668 C CA . THR A 1 86 ? 5.441 4.772 9.578 1.00 87.38 86 THR A CA 1
ATOM 669 C C . THR A 1 86 ? 5.868 3.892 8.402 1.00 87.38 86 THR A C 1
ATOM 671 O O . THR A 1 86 ? 7.051 3.820 8.067 1.00 87.38 86 THR A O 1
ATOM 674 N N . GLU A 1 87 ? 4.910 3.246 7.743 1.00 91.00 87 GLU A N 1
ATOM 675 C CA . GLU A 1 87 ? 5.143 2.333 6.636 1.00 91.00 87 GLU A CA 1
ATOM 676 C C . GLU A 1 87 ? 5.544 3.059 5.335 1.00 91.00 87 GLU A C 1
ATOM 678 O O . GLU A 1 87 ? 4.870 3.981 4.850 1.00 91.00 87 GLU A O 1
ATOM 683 N N . LEU A 1 88 ? 6.618 2.554 4.717 1.00 91.19 88 LEU A N 1
ATOM 684 C CA . LEU A 1 88 ? 7.121 3.009 3.419 1.00 91.19 88 LEU A CA 1
ATOM 685 C C . LEU A 1 88 ? 6.161 2.652 2.277 1.00 91.19 88 LEU A C 1
ATOM 687 O O . LEU A 1 88 ? 5.488 1.618 2.288 1.00 91.19 88 LEU A O 1
ATOM 691 N N . ALA A 1 89 ? 6.163 3.452 1.216 1.00 93.31 89 ALA A N 1
ATOM 692 C CA . ALA A 1 89 ? 5.270 3.293 0.069 1.00 93.31 89 ALA A CA 1
ATOM 693 C C . ALA A 1 89 ? 5.340 1.911 -0.609 1.00 93.31 89 ALA A C 1
ATOM 695 O O . ALA A 1 89 ? 4.354 1.462 -1.183 1.00 93.31 89 ALA A O 1
ATOM 696 N N . PHE A 1 90 ? 6.489 1.226 -0.567 1.00 93.25 90 PHE A N 1
ATOM 697 C CA . PHE A 1 90 ? 6.627 -0.122 -1.134 1.00 93.25 90 PHE A CA 1
ATOM 698 C C . PHE A 1 90 ? 6.157 -1.236 -0.197 1.00 93.25 90 PHE A C 1
ATOM 700 O O . PHE A 1 90 ? 5.937 -2.362 -0.649 1.00 93.25 90 PHE A O 1
ATOM 707 N N . GLN A 1 91 ? 6.044 -0.951 1.099 1.00 93.19 91 GLN A N 1
ATOM 708 C CA . GLN A 1 91 ? 5.552 -1.911 2.073 1.00 93.19 91 GLN A CA 1
ATOM 709 C C . GLN A 1 91 ? 4.020 -1.959 2.030 1.00 93.19 91 GLN A C 1
ATOM 711 O O . GLN A 1 91 ? 3.476 -3.052 2.081 1.00 93.19 91 GLN A O 1
ATOM 716 N N . SER A 1 92 ? 3.315 -0.861 1.747 1.00 92.50 92 SER A N 1
ATOM 717 C CA . SER A 1 92 ? 1.839 -0.871 1.735 1.00 92.50 92 SER A CA 1
ATOM 718 C C . SER A 1 92 ? 1.191 -1.869 0.755 1.00 92.50 92 SER A C 1
ATOM 720 O O . SER A 1 92 ? -0.007 -2.137 0.830 1.00 92.50 92 SER A O 1
ATOM 722 N N . LEU A 1 93 ? 1.961 -2.449 -0.174 1.00 92.12 93 LEU A N 1
ATOM 723 C CA . LEU A 1 93 ? 1.500 -3.508 -1.063 1.00 92.12 93 LEU A CA 1
ATOM 724 C C . LEU A 1 93 ? 1.365 -4.867 -0.346 1.00 92.12 93 LEU A C 1
ATOM 726 O O . LEU A 1 93 ? 2.231 -5.240 0.455 1.00 92.12 93 LEU A O 1
ATOM 730 N N . PRO A 1 94 ? 0.380 -5.696 -0.742 1.00 94.62 94 PRO A N 1
ATOM 731 C CA . PRO A 1 94 ? 0.329 -7.106 -0.367 1.00 94.62 94 PRO A CA 1
ATOM 732 C C . PRO A 1 94 ? 1.630 -7.844 -0.701 1.00 94.62 94 PRO A C 1
ATOM 734 O O . PRO A 1 94 ? 2.276 -7.564 -1.716 1.00 94.62 94 PRO A O 1
ATOM 737 N N . ARG A 1 95 ? 1.999 -8.836 0.122 1.00 93.31 95 ARG A N 1
ATOM 738 C CA . ARG A 1 95 ? 3.286 -9.554 0.031 1.00 93.31 95 ARG A CA 1
ATOM 739 C C . ARG A 1 95 ? 3.609 -10.068 -1.381 1.00 93.31 95 ARG A C 1
ATOM 741 O O . ARG A 1 95 ? 4.736 -9.876 -1.826 1.00 93.31 95 ARG A O 1
ATOM 748 N N . GLY A 1 96 ? 2.636 -10.633 -2.103 1.00 96.38 96 GLY A N 1
ATOM 749 C CA . GLY A 1 96 ? 2.827 -11.158 -3.467 1.00 96.38 96 GLY A CA 1
ATOM 750 C C . GLY A 1 96 ? 3.104 -10.097 -4.546 1.00 96.38 96 GLY A C 1
ATOM 751 O O . GLY A 1 96 ? 3.692 -10.402 -5.584 1.00 96.38 96 GLY A O 1
ATOM 752 N N . LEU A 1 97 ? 2.735 -8.834 -4.304 1.00 94.81 97 LEU A N 1
ATOM 753 C CA . LEU A 1 97 ? 2.970 -7.721 -5.231 1.00 94.81 97 LEU A CA 1
ATOM 754 C C . LEU A 1 97 ? 4.241 -6.928 -4.908 1.00 94.81 97 LEU A C 1
ATOM 756 O O . LEU A 1 97 ? 4.729 -6.191 -5.769 1.00 94.81 97 LEU A O 1
ATOM 760 N N . ARG A 1 98 ? 4.806 -7.089 -3.705 1.00 94.81 98 ARG A N 1
ATOM 761 C CA . ARG A 1 98 ? 6.017 -6.375 -3.288 1.00 94.81 98 ARG A CA 1
ATOM 762 C C . ARG A 1 98 ? 7.203 -6.765 -4.174 1.00 94.81 98 ARG A C 1
ATOM 764 O O . ARG A 1 98 ? 7.585 -7.929 -4.278 1.00 94.81 98 ARG A O 1
ATOM 771 N N . ARG A 1 99 ? 7.838 -5.768 -4.793 1.00 94.81 99 ARG A N 1
ATOM 772 C CA . ARG A 1 99 ? 9.064 -5.951 -5.584 1.00 94.81 99 ARG A CA 1
ATOM 773 C C . ARG A 1 99 ? 10.263 -5.468 -4.784 1.00 94.81 99 ARG A C 1
ATOM 775 O O . ARG A 1 99 ? 10.296 -4.321 -4.360 1.00 94.81 99 ARG A O 1
ATOM 782 N N . ARG A 1 100 ? 11.289 -6.315 -4.643 1.00 92.31 100 ARG A N 1
ATOM 783 C CA . ARG A 1 100 ? 12.533 -5.974 -3.920 1.00 92.31 100 ARG A CA 1
ATOM 784 C C . ARG A 1 100 ? 13.236 -4.744 -4.499 1.00 92.31 100 ARG A C 1
ATOM 786 O O . ARG A 1 100 ? 13.748 -3.921 -3.759 1.00 92.31 100 ARG A O 1
ATOM 793 N N . ALA A 1 101 ? 13.197 -4.587 -5.822 1.00 92.94 101 ALA A N 1
ATOM 794 C CA . ALA A 1 101 ? 13.809 -3.455 -6.512 1.00 92.94 101 ALA A CA 1
ATOM 795 C C . ALA A 1 101 ? 13.033 -2.130 -6.363 1.00 92.94 101 ALA A C 1
ATOM 797 O O . ALA A 1 101 ? 13.494 -1.118 -6.883 1.00 92.94 101 ALA A O 1
ATOM 798 N N . ALA A 1 102 ? 11.875 -2.110 -5.691 1.00 92.75 102 ALA A N 1
ATOM 799 C CA . ALA A 1 102 ? 11.079 -0.895 -5.515 1.00 92.75 102 ALA A CA 1
ATOM 800 C C . ALA A 1 102 ? 11.757 0.153 -4.619 1.00 92.75 102 ALA A C 1
ATOM 802 O O . ALA A 1 102 ? 11.542 1.342 -4.827 1.00 92.75 102 ALA A O 1
ATOM 803 N N . SER A 1 103 ? 12.612 -0.270 -3.680 1.00 87.94 103 SER A N 1
ATOM 804 C CA . SER A 1 103 ? 13.428 0.645 -2.869 1.00 87.94 103 SER A CA 1
ATOM 805 C C . SER A 1 103 ? 14.485 1.384 -3.695 1.00 87.94 103 SER A C 1
ATOM 807 O O . SER A 1 103 ? 14.917 2.465 -3.315 1.00 87.94 103 SER A O 1
ATOM 809 N N . HIS A 1 104 ? 14.898 0.811 -4.831 1.00 88.56 104 HIS A N 1
ATOM 810 C CA . HIS A 1 104 ? 15.887 1.408 -5.726 1.00 88.56 104 HIS A CA 1
ATOM 811 C C . HIS A 1 104 ? 15.250 2.117 -6.928 1.00 88.56 104 HIS A C 1
ATOM 813 O O . HIS A 1 104 ? 15.750 3.140 -7.385 1.00 88.56 104 HIS A O 1
ATOM 819 N N . ASN A 1 105 ? 14.156 1.572 -7.465 1.00 91.81 105 ASN A N 1
ATOM 820 C CA . ASN A 1 105 ? 13.472 2.095 -8.641 1.00 91.81 105 ASN A CA 1
ATOM 821 C C . ASN A 1 105 ? 11.968 2.237 -8.381 1.00 91.81 105 ASN A C 1
ATOM 823 O O . ASN A 1 105 ? 11.220 1.254 -8.376 1.00 91.81 105 ASN A O 1
ATOM 827 N N . ILE A 1 106 ? 11.529 3.490 -8.275 1.00 92.19 106 ILE A N 1
ATOM 828 C CA . ILE A 1 106 ? 10.144 3.882 -7.992 1.00 92.19 106 ILE A CA 1
ATOM 829 C C . ILE A 1 106 ? 9.168 3.383 -9.073 1.00 92.19 106 ILE A C 1
ATOM 831 O O . ILE A 1 106 ? 8.021 3.060 -8.769 1.00 92.19 106 ILE A O 1
ATOM 835 N N . ASN A 1 107 ? 9.609 3.206 -10.324 1.00 95.00 107 ASN A N 1
ATOM 836 C CA . ASN A 1 107 ? 8.744 2.732 -11.414 1.00 95.00 107 ASN A CA 1
ATOM 837 C C . ASN A 1 107 ? 8.265 1.284 -11.230 1.00 95.00 107 ASN A C 1
ATOM 839 O O . ASN A 1 107 ? 7.343 0.850 -11.921 1.00 95.00 107 ASN A O 1
ATOM 843 N N . ARG A 1 108 ? 8.860 0.535 -10.290 1.00 95.69 108 ARG A N 1
ATOM 844 C CA . ARG A 1 108 ? 8.406 -0.810 -9.904 1.00 95.69 108 ARG A CA 1
ATOM 845 C C . ARG A 1 108 ? 7.181 -0.792 -8.988 1.00 95.69 108 ARG A C 1
ATOM 847 O O . ARG A 1 108 ? 6.643 -1.861 -8.711 1.00 95.69 108 ARG A O 1
ATOM 854 N N . LEU A 1 109 ? 6.740 0.387 -8.547 1.00 94.81 109 LEU A N 1
ATOM 855 C CA . LEU A 1 109 ? 5.505 0.573 -7.795 1.00 94.81 109 LEU A CA 1
ATOM 856 C C . LEU A 1 109 ? 4.322 0.938 -8.709 1.00 94.81 109 LEU A C 1
ATOM 858 O O . LEU A 1 109 ? 4.523 1.545 -9.773 1.00 94.81 109 LEU A O 1
ATOM 862 N N . PRO A 1 110 ? 3.083 0.617 -8.287 1.00 96.12 110 PRO A N 1
ATOM 863 C CA . PRO A 1 110 ? 1.860 1.127 -8.899 1.00 96.12 110 PRO A CA 1
ATOM 864 C C . PRO A 1 110 ? 1.872 2.652 -8.979 1.00 96.12 110 PRO A C 1
ATOM 866 O O . PRO A 1 110 ? 2.354 3.310 -8.058 1.00 96.12 110 PRO A O 1
ATOM 869 N N . ALA A 1 111 ? 1.298 3.216 -10.046 1.00 96.00 111 ALA A N 1
ATOM 870 C CA . ALA A 1 111 ? 1.358 4.654 -10.333 1.00 96.00 111 ALA A CA 1
ATOM 871 C C . ALA A 1 111 ? 0.940 5.528 -9.136 1.00 96.00 111 ALA A C 1
ATOM 873 O O . ALA A 1 111 ? 1.657 6.459 -8.782 1.00 96.00 111 ALA A O 1
ATOM 874 N N . ARG A 1 112 ? -0.149 5.155 -8.448 1.00 95.44 112 ARG A N 1
ATOM 875 C CA . ARG A 1 112 ? -0.676 5.861 -7.265 1.00 95.44 112 ARG A CA 1
ATOM 876 C C . ARG A 1 112 ? 0.318 5.941 -6.097 1.00 95.44 112 ARG A C 1
ATOM 878 O O . ARG A 1 112 ? 0.269 6.880 -5.317 1.00 95.44 112 ARG A O 1
ATOM 885 N N . LEU A 1 113 ? 1.225 4.970 -5.969 1.00 94.38 113 LEU A N 1
ATOM 886 C CA . LEU A 1 113 ? 2.203 4.905 -4.875 1.00 94.38 113 LEU A CA 1
ATOM 887 C C . LEU A 1 113 ? 3.545 5.557 -5.229 1.00 94.38 113 LEU A C 1
ATOM 889 O O . LEU A 1 113 ? 4.365 5.781 -4.338 1.00 94.38 113 LEU A O 1
ATOM 893 N N . ARG A 1 114 ? 3.777 5.892 -6.506 1.00 95.19 114 ARG A N 1
ATOM 894 C CA . ARG A 1 114 ? 5.049 6.478 -6.958 1.00 95.19 114 ARG A CA 1
ATOM 895 C C . ARG A 1 114 ? 5.296 7.855 -6.365 1.00 95.19 114 ARG A C 1
ATOM 897 O O . ARG A 1 114 ? 6.426 8.153 -6.007 1.00 95.19 114 ARG A O 1
ATOM 904 N N . GLU A 1 115 ? 4.254 8.664 -6.215 1.00 94.25 115 GLU A N 1
ATOM 905 C CA . GLU A 1 115 ? 4.370 9.996 -5.619 1.00 94.25 115 GLU A CA 1
ATOM 906 C C . GLU A 1 115 ? 4.776 9.921 -4.139 1.00 94.25 115 GLU A C 1
ATOM 908 O O . GLU A 1 115 ? 5.697 10.617 -3.711 1.00 94.25 115 GLU A O 1
ATOM 913 N N . LYS A 1 116 ? 4.144 9.026 -3.361 1.00 93.00 116 LYS A N 1
ATOM 914 C CA . LYS A 1 116 ? 4.524 8.769 -1.959 1.00 93.00 116 LYS A CA 1
ATOM 915 C C . LYS A 1 116 ? 5.977 8.286 -1.877 1.00 93.00 116 LYS A C 1
ATOM 917 O O . LYS A 1 116 ? 6.761 8.848 -1.118 1.00 93.00 116 LYS A O 1
ATOM 922 N N . ALA A 1 117 ? 6.353 7.323 -2.717 1.00 93.75 117 ALA A N 1
ATOM 923 C CA . ALA A 1 117 ? 7.712 6.788 -2.765 1.00 93.75 117 ALA A CA 1
ATOM 924 C C . ALA A 1 117 ? 8.762 7.832 -3.178 1.00 93.75 117 ALA A C 1
ATOM 926 O O . ALA A 1 117 ? 9.866 7.826 -2.645 1.00 93.75 117 ALA A O 1
ATOM 927 N N . ALA A 1 118 ? 8.434 8.741 -4.100 1.00 92.19 118 ALA A N 1
ATOM 928 C CA . ALA A 1 118 ? 9.330 9.821 -4.506 1.00 92.19 118 ALA A CA 1
ATOM 929 C C . ALA A 1 118 ? 9.594 10.800 -3.354 1.00 92.19 118 ALA A C 1
ATOM 931 O O . ALA A 1 118 ? 10.748 11.155 -3.108 1.00 92.19 118 ALA A O 1
ATOM 932 N N . ARG A 1 119 ? 8.549 11.176 -2.601 1.00 92.12 119 ARG A N 1
ATOM 933 C CA . ARG A 1 119 ? 8.684 12.013 -1.395 1.00 92.12 119 ARG A CA 1
ATOM 934 C C . ARG A 1 119 ? 9.542 11.338 -0.324 1.00 92.12 119 ARG A C 1
ATOM 936 O O . ARG A 1 119 ? 10.403 11.981 0.270 1.00 92.12 119 ARG A O 1
ATOM 943 N N . GLU A 1 120 ? 9.337 10.043 -0.100 1.00 91.12 120 GLU A N 1
ATOM 944 C CA . GLU A 1 120 ? 10.135 9.254 0.846 1.00 91.12 120 GLU A CA 1
ATOM 945 C C . GLU A 1 120 ? 11.594 9.121 0.410 1.00 91.12 120 GLU A C 1
ATOM 947 O O . GLU A 1 120 ? 12.490 9.320 1.224 1.00 91.12 120 GLU A O 1
ATOM 952 N N . ALA A 1 121 ? 11.847 8.833 -0.869 1.00 88.88 121 ALA A N 1
ATOM 953 C CA . ALA A 1 121 ? 13.197 8.724 -1.413 1.00 88.88 121 ALA A CA 1
ATOM 954 C C . ALA A 1 121 ? 13.964 10.046 -1.292 1.00 88.88 121 ALA A C 1
ATOM 956 O O . ALA A 1 121 ? 15.139 10.035 -0.939 1.00 88.88 121 ALA A O 1
ATOM 957 N N . PHE A 1 122 ? 13.292 11.177 -1.524 1.00 87.62 122 PHE A N 1
ATOM 958 C CA . PHE A 1 122 ? 13.871 12.502 -1.315 1.00 87.62 122 PHE A CA 1
ATOM 959 C C . PHE A 1 122 ? 14.220 12.748 0.160 1.00 87.62 122 PHE A C 1
ATOM 961 O O . PHE A 1 122 ? 15.326 13.182 0.463 1.00 87.62 122 PHE A O 1
ATOM 968 N N . LYS A 1 123 ? 13.313 12.406 1.086 1.00 86.81 123 LYS A N 1
ATOM 969 C CA . LYS A 1 123 ? 13.528 12.566 2.535 1.00 86.81 123 LYS A CA 1
ATOM 970 C C . LYS A 1 123 ? 14.605 11.624 3.088 1.00 86.81 123 LYS A C 1
ATOM 972 O O . LYS A 1 123 ? 15.291 11.971 4.042 1.00 86.81 123 LYS A O 1
ATOM 977 N N . SER A 1 124 ? 14.721 10.429 2.513 1.00 79.00 124 SER A N 1
ATOM 978 C CA . SER A 1 124 ? 15.629 9.373 2.964 1.00 79.00 124 SER A CA 1
ATOM 979 C C . SER A 1 124 ? 17.003 9.421 2.301 1.00 79.00 124 SER A C 1
ATOM 981 O O . SER A 1 124 ? 17.860 8.652 2.730 1.00 79.00 124 SER A O 1
ATOM 983 N N . ALA A 1 125 ? 17.219 10.230 1.257 1.00 72.12 125 ALA A N 1
ATOM 984 C CA . ALA A 1 125 ? 18.483 10.262 0.528 1.00 72.12 125 ALA A CA 1
ATOM 985 C C . ALA A 1 125 ? 19.632 10.638 1.483 1.00 72.12 125 ALA A C 1
ATOM 987 O O . ALA A 1 125 ? 19.732 11.797 1.890 1.00 72.12 125 ALA A O 1
ATOM 988 N N . PRO A 1 126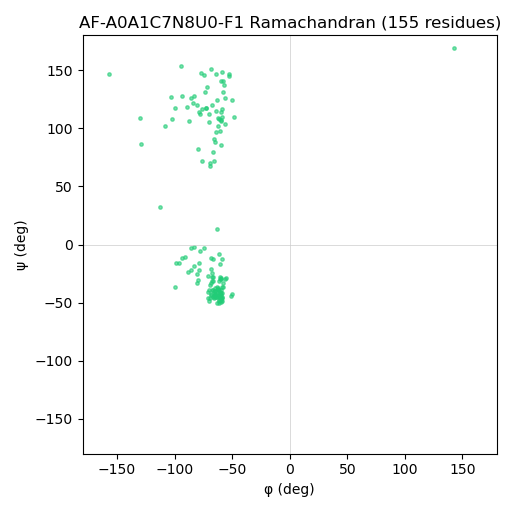 ? 20.510 9.689 1.864 1.00 62.72 126 PRO A N 1
ATOM 989 C CA . PRO A 1 126 ? 21.651 10.027 2.688 1.00 62.72 126 PRO A CA 1
ATOM 990 C C . PRO A 1 126 ? 22.632 10.803 1.807 1.00 62.72 126 PRO A C 1
ATOM 992 O O . PRO A 1 126 ? 22.910 10.397 0.678 1.00 62.72 126 PRO A O 1
ATOM 995 N N . GLY A 1 127 ? 23.199 11.897 2.318 1.00 59.34 127 GLY A N 1
ATOM 996 C CA . GLY A 1 127 ? 24.234 12.689 1.635 1.00 59.34 127 GLY A CA 1
ATOM 997 C C . GLY A 1 127 ? 25.548 11.936 1.369 1.00 59.34 127 GLY A C 1
ATOM 998 O O . GLY A 1 127 ? 26.562 12.556 1.053 1.00 59.34 127 GLY A O 1
ATOM 999 N N . SER A 1 128 ? 25.570 10.607 1.503 1.00 54.19 128 SER A N 1
ATOM 1000 C CA . SER A 1 128 ? 26.746 9.794 1.243 1.00 54.19 128 SER A CA 1
ATOM 1001 C C . SER A 1 128 ? 26.849 9.477 -0.247 1.00 54.19 128 SER A C 1
ATOM 1003 O O . SER A 1 128 ? 25.971 8.884 -0.880 1.00 54.19 128 SER A O 1
ATOM 1005 N N . LYS A 1 129 ? 27.976 9.880 -0.836 1.00 54.59 129 LYS A N 1
ATOM 1006 C CA . LYS A 1 129 ? 28.373 9.448 -2.174 1.00 54.59 129 LYS A CA 1
ATOM 1007 C C . LYS A 1 129 ? 28.493 7.925 -2.131 1.00 54.59 129 LYS A C 1
ATOM 1009 O O . LYS A 1 129 ? 29.437 7.397 -1.550 1.00 54.59 129 LYS A O 1
ATOM 1014 N N . LEU A 1 130 ? 27.531 7.217 -2.724 1.00 55.19 130 LEU A N 1
ATOM 1015 C CA . LEU A 1 130 ? 27.601 5.768 -2.893 1.00 55.19 130 LEU A CA 1
ATOM 1016 C C . LEU A 1 130 ? 28.896 5.441 -3.648 1.00 55.19 130 LEU A C 1
ATOM 1018 O O . LEU A 1 130 ? 28.967 5.634 -4.866 1.00 55.19 130 LEU A O 1
ATOM 1022 N N . ILE A 1 131 ? 29.915 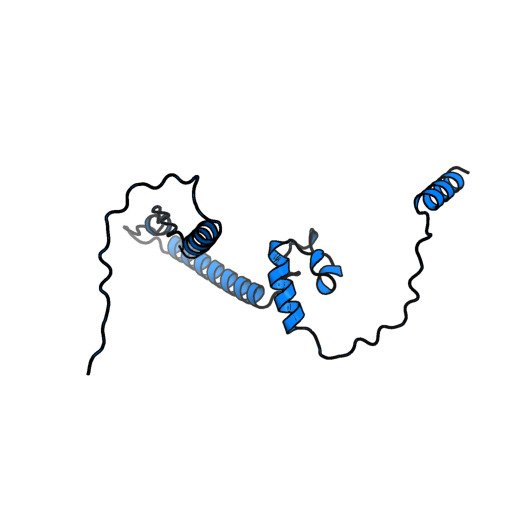4.938 -2.944 1.00 56.59 131 ILE A N 1
ATOM 1023 C CA . ILE A 1 131 ? 31.084 4.323 -3.573 1.00 56.59 131 ILE A CA 1
ATOM 1024 C C . ILE A 1 131 ? 30.561 3.068 -4.268 1.00 56.59 131 ILE A C 1
ATOM 1026 O O . ILE A 1 131 ? 30.430 1.994 -3.678 1.00 56.59 131 ILE A O 1
ATOM 1030 N N . ARG A 1 132 ? 30.165 3.214 -5.535 1.00 60.44 132 ARG A N 1
ATOM 1031 C CA . ARG A 1 132 ? 29.749 2.088 -6.364 1.00 60.44 132 ARG A CA 1
ATOM 1032 C C . ARG A 1 132 ? 30.960 1.173 -6.494 1.00 60.44 132 ARG A C 1
ATOM 1034 O O . ARG A 1 132 ? 31.910 1.512 -7.199 1.00 60.44 132 ARG A O 1
ATOM 1041 N N . LYS A 1 133 ? 30.922 0.001 -5.850 1.00 61.41 133 LYS A N 1
ATOM 1042 C CA . LYS A 1 133 ? 31.830 -1.097 -6.201 1.00 61.41 133 LYS A CA 1
ATOM 1043 C C . LYS A 1 133 ? 31.736 -1.269 -7.720 1.00 61.41 133 LYS A C 1
ATOM 1045 O O . LYS A 1 133 ? 30.627 -1.392 -8.248 1.00 61.41 133 LYS A O 1
ATOM 1050 N N . ARG A 1 134 ? 32.866 -1.198 -8.435 1.00 63.56 134 ARG A N 1
ATOM 1051 C CA . ARG A 1 134 ? 32.921 -1.382 -9.896 1.00 63.56 134 ARG A CA 1
ATOM 1052 C C . ARG A 1 134 ? 32.553 -2.830 -10.228 1.00 63.56 134 ARG A C 1
ATOM 1054 O O . ARG A 1 134 ? 33.419 -3.662 -10.467 1.00 63.56 134 ARG A O 1
ATOM 1061 N N . VAL A 1 135 ? 31.264 -3.147 -10.235 1.00 63.94 135 VAL A N 1
ATOM 1062 C CA . VAL A 1 135 ? 30.776 -4.396 -10.813 1.00 63.94 135 VAL A CA 1
ATOM 1063 C C . VAL A 1 135 ? 30.896 -4.232 -12.322 1.00 63.94 135 VAL A C 1
ATOM 1065 O O . VAL A 1 135 ? 30.288 -3.328 -12.903 1.00 63.94 135 VAL A O 1
ATOM 1068 N N . ARG A 1 136 ? 31.722 -5.068 -12.961 1.00 67.06 136 ARG A N 1
ATOM 1069 C CA . ARG A 1 136 ? 31.805 -5.122 -14.423 1.00 67.06 136 ARG A CA 1
ATOM 1070 C C . ARG A 1 136 ? 30.405 -5.463 -14.929 1.00 67.06 136 ARG A C 1
ATOM 1072 O O . ARG A 1 136 ? 29.927 -6.572 -14.712 1.00 67.06 136 ARG A O 1
ATOM 1079 N N . LYS A 1 137 ? 29.719 -4.506 -15.561 1.00 65.06 137 LYS A N 1
ATOM 1080 C CA . LYS A 1 137 ? 28.461 -4.796 -16.253 1.00 65.06 137 LYS A CA 1
ATOM 1081 C C . LYS A 1 137 ? 2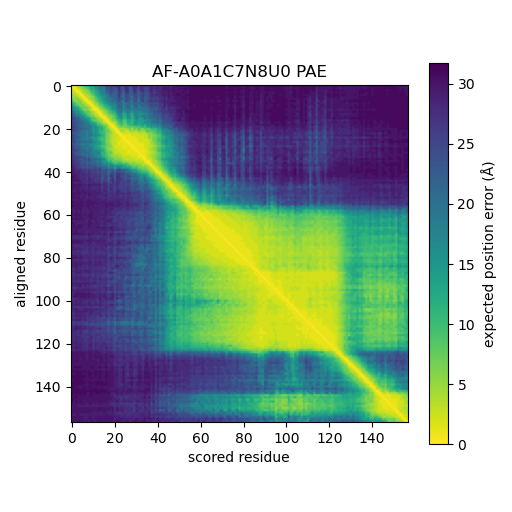8.792 -5.792 -17.359 1.00 65.06 137 LYS A C 1
ATOM 1083 O O . LYS A 1 137 ? 29.457 -5.425 -18.327 1.00 65.06 137 LYS A O 1
ATOM 1088 N N . ILE A 1 138 ? 28.373 -7.043 -17.190 1.00 70.31 138 ILE A N 1
ATOM 1089 C CA . ILE A 1 138 ? 28.440 -8.043 -18.252 1.00 70.31 138 ILE A CA 1
ATOM 1090 C C . ILE A 1 138 ? 27.588 -7.481 -19.389 1.00 70.31 138 ILE A C 1
ATOM 1092 O O . ILE A 1 138 ? 26.392 -7.247 -19.217 1.00 70.31 138 ILE A O 1
ATOM 1096 N N . LYS A 1 139 ? 28.227 -7.151 -20.513 1.00 70.25 139 LYS A N 1
ATOM 1097 C CA . LYS A 1 139 ? 27.524 -6.644 -21.690 1.00 70.25 139 LYS A CA 1
ATOM 1098 C C . LYS A 1 139 ? 26.676 -7.795 -22.220 1.00 70.25 139 LYS A C 1
ATOM 1100 O O . LYS A 1 139 ? 27.222 -8.841 -22.561 1.00 70.25 139 LYS A O 1
ATOM 1105 N N . THR A 1 140 ? 25.361 -7.613 -22.276 1.00 68.19 140 THR A N 1
ATOM 1106 C CA . THR A 1 140 ? 24.496 -8.519 -23.034 1.00 68.19 140 THR A CA 1
ATOM 1107 C C . THR A 1 140 ? 24.980 -8.534 -24.486 1.00 68.19 140 THR A C 1
ATOM 1109 O O . THR A 1 140 ? 25.341 -7.470 -25.007 1.00 68.19 140 THR A O 1
ATOM 1112 N N . PRO A 1 141 ? 25.055 -9.702 -25.142 1.00 70.31 141 PRO A N 1
ATOM 1113 C CA . PRO A 1 141 ? 25.482 -9.765 -26.533 1.00 70.31 141 PRO A CA 1
ATOM 1114 C C . PRO A 1 141 ? 24.555 -8.898 -27.388 1.00 70.3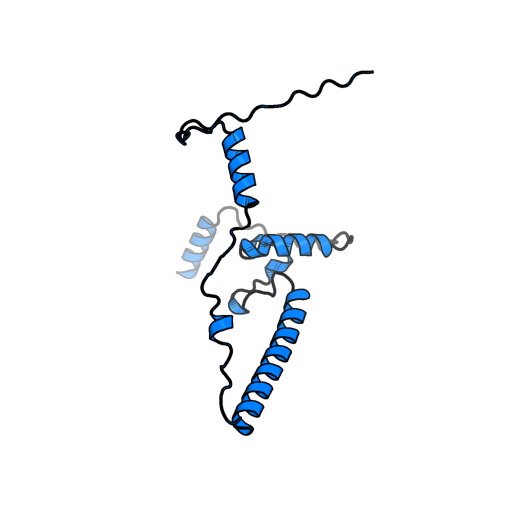1 141 PRO A C 1
ATOM 1116 O O . PRO A 1 141 ? 23.349 -8.843 -27.164 1.00 70.31 141 PRO A O 1
ATOM 1119 N N . LYS A 1 142 ? 25.135 -8.186 -28.361 1.00 70.19 142 LYS A N 1
ATOM 1120 C CA . LYS A 1 142 ? 24.434 -7.173 -29.169 1.00 70.19 142 LYS A CA 1
ATOM 1121 C C . LYS A 1 142 ? 23.254 -7.735 -29.975 1.00 70.19 142 LYS A C 1
ATOM 1123 O O . LYS A 1 142 ? 22.429 -6.959 -30.436 1.00 70.19 142 LYS A O 1
ATOM 1128 N N . ASN A 1 143 ? 23.181 -9.056 -30.153 1.00 79.75 143 ASN A N 1
ATOM 1129 C CA . ASN A 1 143 ? 22.135 -9.712 -30.923 1.00 79.75 143 ASN A CA 1
ATOM 1130 C C . ASN A 1 143 ? 21.500 -10.862 -30.122 1.00 79.75 143 ASN A C 1
ATOM 1132 O O . ASN A 1 143 ? 21.920 -12.016 -30.215 1.00 79.75 143 ASN A O 1
ATOM 1136 N N . THR A 1 144 ? 20.492 -10.518 -29.316 1.00 82.25 144 THR A N 1
ATOM 1137 C CA . THR A 1 144 ? 19.731 -11.452 -28.471 1.00 82.25 144 THR A CA 1
ATOM 1138 C C . THR A 1 144 ? 19.066 -12.562 -29.287 1.00 82.25 144 THR A C 1
ATOM 1140 O O . THR A 1 144 ? 18.979 -13.691 -28.815 1.00 82.25 144 THR A O 1
ATOM 1143 N N . VAL A 1 145 ? 18.636 -12.269 -30.523 1.00 87.75 145 VAL A N 1
ATOM 1144 C CA . VAL A 1 145 ? 17.991 -13.251 -31.412 1.00 87.75 145 VAL A CA 1
ATOM 1145 C C . VAL A 1 145 ? 19.002 -14.291 -31.884 1.00 87.75 145 VAL A C 1
ATOM 1147 O O . VAL A 1 145 ? 18.754 -15.484 -31.740 1.00 87.75 145 VAL A O 1
ATOM 1150 N N . LEU A 1 146 ? 20.173 -13.868 -32.371 1.00 86.75 146 LEU A N 1
ATOM 1151 C CA . LEU A 1 146 ? 21.230 -14.810 -32.758 1.00 86.75 146 LEU A CA 1
ATOM 1152 C C . LEU A 1 146 ? 21.721 -15.637 -31.566 1.00 86.75 146 LEU A C 1
ATOM 1154 O O . LEU A 1 146 ? 21.988 -16.827 -31.710 1.00 86.75 146 LEU A O 1
ATOM 1158 N N . GLU A 1 147 ? 21.821 -15.035 -30.379 1.00 86.75 147 GLU A N 1
ATOM 1159 C CA . GLU A 1 147 ? 22.170 -15.774 -29.167 1.00 86.75 147 GLU A CA 1
ATOM 1160 C C . GLU A 1 147 ? 21.105 -16.823 -28.811 1.00 86.75 147 GLU A C 1
ATOM 1162 O O . GLU A 1 147 ? 21.451 -17.954 -28.463 1.00 86.75 147 GLU A O 1
ATOM 1167 N N . PHE A 1 148 ? 19.826 -16.459 -28.917 1.00 88.25 148 PHE A N 1
ATOM 1168 C CA . PHE A 1 148 ? 18.700 -17.359 -28.692 1.00 88.25 148 PHE A CA 1
ATOM 1169 C C . PHE A 1 148 ? 18.716 -18.530 -29.681 1.00 88.25 148 PHE A C 1
ATOM 1171 O O . PHE A 1 148 ? 18.718 -19.681 -29.248 1.00 88.25 148 PHE A O 1
ATOM 1178 N N . LEU A 1 149 ? 18.843 -18.255 -30.983 1.00 90.75 149 LEU A N 1
ATOM 1179 C CA . LEU A 1 149 ? 18.929 -19.280 -32.030 1.00 90.75 149 LEU A CA 1
ATOM 1180 C C . LEU A 1 149 ? 20.148 -20.197 -31.835 1.00 90.75 149 LEU A C 1
ATOM 1182 O O . LEU A 1 149 ? 20.030 -21.415 -31.948 1.00 90.75 149 LEU A O 1
ATOM 1186 N N . ARG A 1 150 ? 21.306 -19.640 -31.451 1.00 88.25 150 ARG A N 1
ATOM 1187 C CA . ARG A 1 150 ? 22.511 -20.416 -31.102 1.00 88.25 150 ARG A CA 1
ATOM 1188 C C . ARG A 1 150 ? 22.289 -21.334 -29.894 1.00 88.25 150 ARG A C 1
ATOM 1190 O O . ARG A 1 150 ? 22.849 -22.424 -29.835 1.00 88.25 150 ARG A O 1
ATOM 1197 N N . ARG A 1 151 ? 21.531 -20.886 -28.888 1.00 86.75 151 ARG A N 1
ATOM 1198 C CA . ARG A 1 151 ? 21.190 -21.702 -27.708 1.00 86.75 151 ARG A CA 1
ATOM 1199 C C . ARG A 1 151 ? 20.195 -22.806 -28.075 1.00 86.75 151 ARG A C 1
ATOM 1201 O O . ARG A 1 151 ? 20.377 -23.929 -27.621 1.00 86.75 151 ARG A O 1
ATOM 1208 N N . GLN A 1 152 ? 19.206 -22.502 -28.916 1.00 89.38 152 GLN A N 1
ATOM 1209 C CA . GLN A 1 152 ? 18.218 -23.466 -29.405 1.00 89.38 152 GLN A CA 1
ATOM 1210 C C . GLN A 1 152 ? 18.877 -24.594 -30.205 1.00 89.38 152 GLN A C 1
ATOM 1212 O O . GLN A 1 152 ? 18.627 -25.762 -29.923 1.00 89.38 152 GLN A O 1
ATOM 1217 N N . SER A 1 153 ? 19.772 -24.263 -31.141 1.00 85.50 153 SER A N 1
ATOM 1218 C CA . SER A 1 153 ? 20.472 -25.266 -31.955 1.00 85.50 153 SER A CA 1
ATOM 1219 C C . SER A 1 153 ? 21.426 -26.151 -31.148 1.00 85.50 153 SER A C 1
ATOM 1221 O O . SER A 1 153 ? 21.654 -27.296 -31.522 1.00 85.50 153 SER A O 1
ATOM 1223 N N . LYS A 1 154 ? 21.967 -25.647 -30.031 1.00 85.50 154 LYS A N 1
ATOM 1224 C CA . LYS A 1 154 ? 22.796 -26.428 -29.101 1.00 85.50 154 LYS A CA 1
ATOM 1225 C C . LYS A 1 154 ? 21.976 -27.317 -28.159 1.00 85.50 154 LYS A C 1
ATOM 1227 O O . LYS A 1 154 ? 22.488 -28.338 -27.735 1.00 85.50 154 LYS A O 1
ATOM 1232 N N . ALA A 1 155 ? 20.756 -26.920 -27.799 1.00 81.56 155 ALA A N 1
ATOM 1233 C CA . ALA A 1 155 ? 19.883 -27.704 -26.920 1.00 81.56 155 ALA A CA 1
ATOM 1234 C C . ALA A 1 155 ? 19.178 -28.865 -27.645 1.00 81.56 155 ALA A C 1
ATOM 1236 O O . ALA A 1 155 ? 18.739 -29.806 -26.996 1.00 81.56 155 ALA A O 1
ATOM 1237 N N . LEU A 1 156 ? 19.052 -28.780 -28.974 1.00 67.50 156 LEU A N 1
ATOM 1238 C CA . LEU A 1 156 ? 18.452 -29.813 -29.827 1.00 67.50 156 LEU A CA 1
ATOM 1239 C C . LEU A 1 156 ? 19.432 -30.919 -30.258 1.00 67.50 156 LEU A C 1
ATOM 1241 O O . LEU A 1 156 ? 19.035 -31.817 -30.996 1.00 67.50 156 LEU A O 1
ATOM 1245 N N . ARG A 1 157 ? 20.703 -30.807 -29.876 1.00 55.81 157 ARG A N 1
ATOM 1246 C CA . ARG A 1 157 ? 21.808 -31.658 -30.317 1.00 55.81 157 ARG A CA 1
ATOM 1247 C C . ARG A 1 157 ? 22.377 -32.410 -29.128 1.00 55.81 157 ARG A C 1
ATOM 1249 O O . ARG A 1 157 ? 22.772 -33.572 -29.338 1.00 55.81 157 ARG A O 1
#

Secondary structure (DSSP, 8-state):
------PPP--------GGG--HHHHHHHHHHHHHS---------HHHHSS----S---HHHHHHHHHHHHHHHHHHHHHHHHHHH--TTTSS-GGG--GGGGT-GGGS-HHHHHHHHHHHHHH--S-----------PPPS-HHHHHHHHHHHHT-

InterPro domains:
  IPR009723 Pop1, N-terminal [PF06978] (63-145)
  IPR039182 Ribonucleases P/MRP protein subunit Pop1 [PTHR22731] (35-154)

Nearest PDB structures (foldseek):
  6ah3-assembly1_B  TM=5.562E-01  e=2.807E-04  Saccharomyces cerevisiae S288C

Sequence (157 aa):
MSSSTSKKTDKPIEPVDDNNKSGKQKRRDRYKSMREIGTHNKTSNSLAQDIPKVTGPIDADRFALARIKEINDMQSAIKKSSYAMTELAFQSLPRGLRRRAASHNINRLPARLREKAAREAFKSAPGSKLIRKRVRKIKTPKNTVLEFLRRQSKALR

Solvent-accessible surface area (backbone atoms only — not comparable to full-atom values): 10331 Å² total; per-residue (Å²): 139,85,85,89,81,85,83,82,79,87,74,86,82,73,91,75,73,82,88,77,65,52,74,69,52,57,49,52,51,52,56,48,58,71,65,52,72,74,76,77,72,61,80,71,58,55,71,72,71,66,50,77,81,85,78,70,88,78,58,63,67,64,49,50,53,52,50,52,50,51,52,52,52,50,54,50,50,51,55,52,50,58,47,61,74,74,52,53,53,66,60,79,46,59,79,92,70,48,52,86,60,32,86,81,36,52,84,69,43,60,76,87,40,31,62,56,35,50,56,47,50,64,74,62,59,66,95,65,82,76,80,71,75,85,68,80,76,78,75,74,70,96,50,64,64,62,52,48,53,55,50,52,62,59,72,78,106

Organism: NCBI:txid101091

Radius of gyration: 31.04 Å; Cα contacts (8 Å, |Δi|>4): 32; chains: 1; bounding box: 69×95×63 Å

Foldseek 3Di:
DDDDDDDDDDDDDDDDDPPDDDPVRVVVVVVVVVVPPPPPCPVPPVVVVPPPPPDDDDPPVVVVVVVVVVVVVVVVVVVVVVCVVPDQLLRPDDPVLRDPCCLVPVVSDDPVSSVRNVVVCVVPPDPDDPPPPPDPPPDDPPDPPVVVVVVVVVVVD

Mean predicted aligned error: 17.96 Å

pLDDT: mean 76.58, std 17.3, range [39.53, 97.81]